Protein AF-A0A931PU52-F1 (afdb_monomer_lite)

Sequence (88 aa):
MSGLGKALLGLAVAAAAALSLLGPDAIRVEKPELARIFFWHFPCTIACTLLLFWGAWHSLRYLQTREPAADVRATSAIELSLLFGLLV

Structure (mmCIF, N/CA/C/O backbone):
data_AF-A0A931PU52-F1
#
_entry.id   AF-A0A931PU52-F1
#
loop_
_atom_site.group_PDB
_atom_site.id
_atom_site.type_symbol
_atom_site.label_atom_id
_atom_site.label_alt_id
_atom_site.label_comp_id
_atom_site.label_asym_id
_atom_site.label_entity_id
_atom_site.label_seq_id
_atom_site.pdbx_PDB_ins_code
_atom_site.Cartn_x
_atom_site.Cartn_y
_atom_site.Cartn_z
_atom_site.occupancy
_atom_site.B_iso_or_equiv
_atom_site.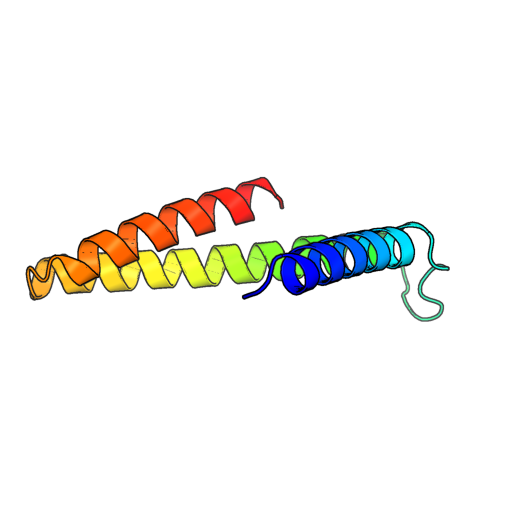auth_seq_id
_atom_site.auth_comp_id
_atom_site.auth_asym_id
_atom_site.auth_atom_id
_atom_site.pdbx_PDB_model_num
ATOM 1 N N . MET A 1 1 ? 4.949 -19.490 8.196 1.00 57.44 1 MET A N 1
ATOM 2 C CA . MET A 1 1 ? 5.772 -19.569 6.965 1.00 57.44 1 MET A CA 1
ATOM 3 C C . MET A 1 1 ? 7.172 -20.028 7.351 1.00 57.44 1 MET A C 1
ATOM 5 O O . MET A 1 1 ? 7.799 -19.358 8.165 1.00 57.44 1 MET A O 1
ATOM 9 N N . SER A 1 2 ? 7.617 -21.185 6.854 1.00 76.31 2 SER A N 1
ATOM 10 C CA . SER A 1 2 ? 8.943 -21.757 7.140 1.00 76.31 2 SER A CA 1
ATOM 11 C C . SER A 1 2 ? 10.079 -20.846 6.644 1.00 76.31 2 SER A C 1
ATOM 13 O O . SER A 1 2 ? 9.875 -20.031 5.742 1.00 76.31 2 SER A O 1
ATOM 15 N N . GLY A 1 3 ? 11.282 -20.975 7.219 1.00 82.00 3 GLY A N 1
ATOM 16 C CA . GLY A 1 3 ? 12.455 -20.179 6.817 1.00 82.00 3 GLY A CA 1
ATOM 17 C C . GLY A 1 3 ? 12.800 -20.307 5.327 1.00 82.00 3 GLY A C 1
ATOM 18 O O . GLY A 1 3 ? 13.153 -19.318 4.690 1.00 82.00 3 GLY A O 1
ATOM 19 N N . LEU A 1 4 ? 12.569 -21.490 4.748 1.00 86.44 4 LEU A N 1
ATOM 20 C CA . LEU A 1 4 ? 12.733 -21.762 3.319 1.00 86.44 4 LEU A CA 1
ATOM 21 C C . LEU A 1 4 ? 11.831 -20.875 2.443 1.00 86.44 4 LEU A C 1
ATOM 23 O O . LEU A 1 4 ? 12.275 -20.349 1.427 1.00 86.44 4 LEU A O 1
ATOM 27 N N . GLY A 1 5 ? 10.578 -20.657 2.857 1.00 84.62 5 GLY A N 1
ATOM 28 C CA . GLY A 1 5 ? 9.626 -19.847 2.092 1.00 84.62 5 GLY A CA 1
ATOM 29 C C . GLY A 1 5 ? 10.028 -18.373 2.011 1.00 84.62 5 GLY A C 1
ATOM 30 O O . GLY A 1 5 ? 9.872 -17.750 0.966 1.00 84.62 5 GLY A O 1
ATOM 31 N N . LYS A 1 6 ? 10.604 -17.822 3.087 1.00 84.81 6 LYS A N 1
ATOM 32 C CA . LYS A 1 6 ? 11.112 -16.439 3.099 1.00 84.81 6 LYS A CA 1
ATOM 33 C C . LYS A 1 6 ? 12.329 -16.281 2.187 1.00 84.81 6 LYS A C 1
ATOM 35 O O . LYS A 1 6 ? 12.416 -15.294 1.465 1.00 84.81 6 LYS A O 1
ATOM 40 N N . ALA A 1 7 ? 13.234 -17.263 2.198 1.00 88.00 7 ALA A N 1
ATOM 41 C CA . ALA A 1 7 ? 14.416 -17.259 1.342 1.00 88.00 7 ALA A CA 1
ATOM 42 C C . ALA A 1 7 ? 14.038 -17.323 -0.145 1.00 88.00 7 ALA A C 1
ATOM 44 O O . ALA A 1 7 ? 14.527 -16.516 -0.930 1.00 88.00 7 ALA A O 1
ATOM 45 N N . LEU A 1 8 ? 13.115 -18.217 -0.519 1.00 90.69 8 LEU A N 1
ATOM 46 C CA . LEU A 1 8 ? 12.614 -18.321 -1.893 1.00 90.69 8 LEU A CA 1
ATOM 47 C C . LEU A 1 8 ? 11.921 -17.039 -2.357 1.00 90.69 8 LEU A C 1
ATOM 49 O O . LEU A 1 8 ? 12.160 -16.593 -3.475 1.00 90.69 8 LEU A O 1
ATOM 53 N N . LEU A 1 9 ? 11.105 -16.424 -1.496 1.00 87.31 9 LEU A N 1
ATOM 54 C CA . LEU A 1 9 ? 10.460 -15.149 -1.805 1.00 87.31 9 LEU A CA 1
ATOM 55 C C . LEU A 1 9 ? 11.499 -14.047 -2.052 1.00 87.31 9 LEU A C 1
ATOM 57 O O . LEU A 1 9 ? 11.403 -13.338 -3.048 1.00 87.31 9 LEU A O 1
ATOM 61 N N . GLY A 1 10 ? 12.507 -13.926 -1.182 1.00 86.94 10 GLY A N 1
ATOM 62 C C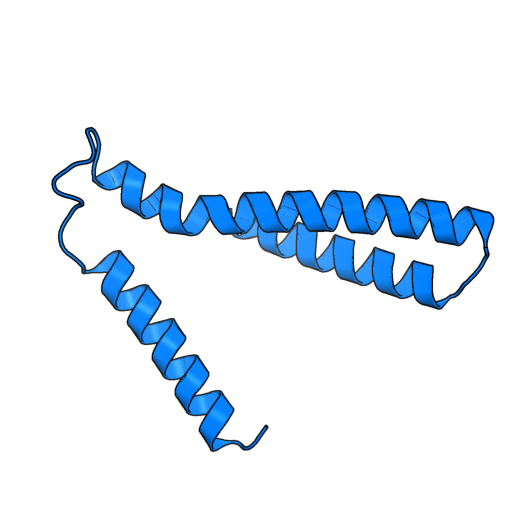A . GLY A 1 10 ? 13.580 -12.943 -1.351 1.00 86.94 10 GLY A CA 1
ATOM 63 C C . GLY A 1 10 ? 14.352 -13.138 -2.658 1.00 86.94 10 GLY A C 1
ATOM 64 O O . GLY A 1 10 ? 14.591 -12.175 -3.384 1.00 86.94 10 GLY A O 1
ATOM 65 N N . LEU A 1 11 ? 14.671 -14.390 -2.998 1.00 90.06 11 LEU A N 1
ATOM 66 C CA . LEU A 1 11 ? 15.347 -14.743 -4.250 1.00 90.06 11 LEU A CA 1
ATOM 67 C C . LEU A 1 11 ? 14.476 -14.426 -5.475 1.00 90.06 11 LEU A C 1
ATOM 69 O O . LEU A 1 11 ? 14.976 -13.887 -6.457 1.00 90.06 11 LEU A O 1
ATOM 73 N N . ALA A 1 12 ? 13.170 -14.695 -5.400 1.00 86.88 12 ALA A N 1
ATOM 74 C CA . ALA A 1 12 ? 12.221 -14.373 -6.462 1.00 86.88 12 ALA A CA 1
ATOM 75 C C . ALA A 1 12 ? 12.083 -12.858 -6.681 1.00 86.88 12 ALA A C 1
ATOM 77 O O . ALA A 1 12 ? 12.090 -12.408 -7.825 1.00 86.88 12 ALA A O 1
ATOM 78 N N . VAL A 1 13 ? 12.013 -12.064 -5.606 1.00 85.94 13 VAL A N 1
ATOM 79 C CA . VAL A 1 13 ? 11.970 -10.593 -5.692 1.00 85.94 13 VAL A CA 1
ATOM 80 C C . VAL A 1 13 ? 13.264 -10.047 -6.295 1.00 85.94 13 VAL A C 1
ATOM 82 O O . VAL A 1 13 ? 13.212 -9.222 -7.205 1.00 85.94 13 VAL A O 1
ATOM 85 N N . ALA A 1 14 ? 14.422 -10.543 -5.850 1.00 84.06 14 ALA A N 1
ATOM 86 C CA . ALA A 1 14 ? 15.717 -10.133 -6.391 1.00 84.06 14 ALA A CA 1
ATOM 87 C C . ALA A 1 14 ? 15.859 -10.497 -7.879 1.00 84.06 14 ALA A C 1
ATOM 89 O O . ALA A 1 14 ? 16.322 -9.681 -8.676 1.00 84.06 14 ALA A O 1
ATOM 90 N N . ALA A 1 15 ? 15.411 -11.693 -8.272 1.00 84.44 15 ALA A N 1
ATOM 91 C CA . ALA A 1 15 ? 15.402 -12.125 -9.664 1.00 84.44 15 ALA A CA 1
ATOM 92 C C . ALA A 1 15 ? 14.457 -11.271 -10.522 1.00 84.44 15 ALA A C 1
ATOM 94 O O . ALA A 1 15 ? 14.843 -10.855 -11.610 1.00 84.44 15 ALA A O 1
ATOM 95 N N . ALA A 1 16 ? 13.252 -10.954 -10.037 1.00 82.31 16 ALA A N 1
ATOM 96 C CA . ALA A 1 16 ? 12.311 -10.084 -10.743 1.00 82.31 16 ALA A CA 1
ATOM 97 C C . ALA A 1 16 ? 12.873 -8.665 -10.934 1.00 82.31 16 ALA A C 1
ATOM 99 O O . ALA A 1 16 ? 12.772 -8.107 -12.028 1.00 82.31 16 ALA A O 1
ATOM 100 N N . ALA A 1 17 ? 13.527 -8.111 -9.908 1.00 82.06 17 ALA A N 1
ATOM 101 C CA . ALA A 1 17 ? 14.222 -6.830 -10.001 1.00 82.06 17 ALA A CA 1
ATOM 102 C C . ALA A 1 17 ? 15.347 -6.870 -11.048 1.00 82.06 17 ALA A C 1
ATOM 104 O O . ALA A 1 17 ? 15.397 -6.022 -11.937 1.00 82.06 17 ALA A O 1
ATOM 105 N N . ALA A 1 18 ? 16.203 -7.896 -11.003 1.00 82.31 18 ALA A N 1
ATOM 106 C CA . ALA A 1 18 ? 17.295 -8.066 -11.958 1.00 82.31 18 ALA A CA 1
ATOM 107 C C . ALA A 1 18 ? 16.783 -8.236 -13.397 1.00 82.31 18 ALA A C 1
ATOM 109 O O . ALA A 1 18 ? 17.273 -7.567 -14.303 1.00 82.31 18 ALA A O 1
ATOM 110 N N . LEU A 1 19 ? 15.765 -9.073 -13.613 1.00 80.19 19 LEU A N 1
ATOM 111 C CA . LEU A 1 19 ? 15.164 -9.293 -14.931 1.00 80.19 19 LEU A CA 1
ATOM 112 C C . LEU A 1 19 ? 14.503 -8.027 -15.479 1.00 80.19 19 LEU A C 1
ATOM 114 O O . LEU A 1 19 ? 14.605 -7.760 -16.673 1.00 80.19 19 LEU A O 1
ATOM 118 N N . SER A 1 20 ? 13.871 -7.220 -14.627 1.00 76.19 20 SER A N 1
ATOM 119 C CA . SER A 1 20 ? 13.272 -5.962 -15.069 1.00 76.19 20 SER A CA 1
ATOM 120 C C . SER A 1 20 ? 14.304 -4.879 -15.401 1.00 76.19 20 SER A C 1
ATOM 122 O O . SER A 1 20 ? 14.007 -4.010 -16.219 1.00 76.19 20 SER A O 1
ATOM 124 N N . LEU A 1 21 ? 15.482 -4.898 -14.767 1.00 76.69 21 LEU A N 1
ATOM 125 C CA . LEU A 1 21 ? 16.541 -3.901 -14.977 1.00 76.69 21 LEU A CA 1
ATOM 126 C C . LEU A 1 21 ? 17.550 -4.304 -16.060 1.00 76.69 21 LEU A C 1
ATOM 128 O O . LEU A 1 21 ? 18.130 -3.432 -16.700 1.00 76.69 21 LEU A O 1
ATOM 132 N N . LEU A 1 22 ? 17.764 -5.601 -16.280 1.00 79.75 22 LEU A N 1
ATOM 133 C CA . LEU A 1 22 ? 18.725 -6.135 -17.256 1.00 79.75 22 LEU A CA 1
ATOM 134 C C . LEU A 1 22 ? 18.048 -6.708 -18.505 1.00 79.75 22 LEU A C 1
ATOM 136 O O . LEU A 1 22 ? 18.724 -6.980 -19.495 1.00 79.75 22 LEU A O 1
ATOM 140 N N . GLY A 1 23 ? 16.730 -6.912 -18.461 1.00 74.38 23 GLY A N 1
ATOM 141 C CA . GLY A 1 23 ? 15.957 -7.404 -19.593 1.00 74.38 23 GLY A CA 1
ATOM 142 C C . GLY A 1 23 ? 16.048 -6.467 -20.801 1.00 74.38 23 GLY A C 1
ATOM 143 O O . GLY A 1 23 ? 16.331 -5.279 -20.639 1.00 74.38 23 GLY A O 1
ATOM 144 N N . PRO A 1 24 ? 15.833 -6.981 -22.022 1.00 70.69 24 PRO A N 1
ATOM 145 C CA . PRO A 1 24 ? 15.827 -6.162 -23.226 1.00 70.69 24 PRO A CA 1
ATOM 146 C C . PRO A 1 24 ? 14.706 -5.120 -23.178 1.00 70.69 24 PRO A C 1
ATOM 148 O O . PRO A 1 24 ? 13.660 -5.329 -22.561 1.00 70.69 24 PRO A O 1
ATOM 151 N N . ASP A 1 25 ? 14.933 -3.996 -23.850 1.00 68.19 25 ASP A N 1
ATOM 152 C CA . ASP A 1 25 ? 13.950 -2.926 -23.960 1.00 68.19 25 ASP A CA 1
ATOM 153 C C . ASP A 1 25 ? 12.647 -3.402 -24.601 1.00 68.19 25 ASP A C 1
ATOM 155 O O . ASP A 1 25 ? 12.624 -4.263 -25.486 1.00 68.19 25 ASP A O 1
ATOM 159 N N . ALA A 1 26 ? 11.533 -2.835 -24.139 1.00 66.81 26 ALA A N 1
ATOM 160 C CA . ALA A 1 26 ? 10.218 -3.213 -24.621 1.00 66.81 26 ALA A CA 1
ATOM 161 C C . ALA A 1 26 ? 10.069 -2.832 -26.105 1.00 66.81 26 ALA A C 1
ATOM 163 O O . ALA A 1 26 ? 9.892 -1.668 -26.448 1.00 66.81 26 ALA A O 1
ATOM 164 N N . ILE A 1 27 ? 10.077 -3.843 -26.980 1.00 61.81 27 ILE A N 1
ATOM 165 C CA . ILE A 1 27 ? 10.108 -3.724 -28.454 1.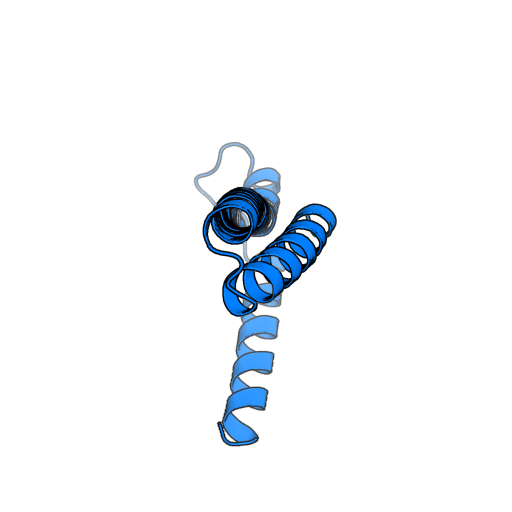00 61.81 27 ILE A CA 1
ATOM 166 C C . ILE A 1 27 ? 8.902 -2.939 -29.026 1.00 61.81 27 ILE A C 1
ATOM 168 O O . ILE A 1 27 ? 8.912 -2.526 -30.180 1.00 61.81 27 ILE A O 1
ATOM 172 N N . ARG A 1 28 ? 7.840 -2.732 -28.234 1.00 67.81 28 ARG A N 1
ATOM 173 C CA . ARG A 1 28 ? 6.573 -2.108 -28.662 1.00 67.81 28 ARG A CA 1
ATOM 174 C C . ARG A 1 28 ? 6.244 -0.786 -27.964 1.00 67.81 28 ARG A C 1
ATOM 176 O O . ARG A 1 28 ? 5.124 -0.305 -28.116 1.00 67.81 28 ARG A O 1
ATOM 183 N N . VAL A 1 29 ? 7.163 -0.219 -27.183 1.00 66.88 29 VAL A N 1
ATOM 184 C CA . VAL A 1 29 ? 6.935 1.062 -26.498 1.00 66.88 29 VAL A CA 1
ATOM 185 C C . VAL A 1 29 ? 7.701 2.161 -27.222 1.00 66.88 29 VAL A C 1
ATOM 187 O O . VAL A 1 29 ? 8.885 2.014 -27.493 1.00 66.88 29 VAL A O 1
ATOM 190 N N . GLU A 1 30 ? 7.019 3.271 -27.508 1.00 70.62 30 GLU A N 1
ATOM 191 C CA . GLU A 1 30 ? 7.571 4.430 -28.226 1.00 70.62 30 GLU A CA 1
ATOM 192 C C . GLU A 1 30 ? 8.799 5.037 -27.521 1.00 70.62 30 GLU A C 1
ATOM 194 O O . GLU A 1 30 ? 9.700 5.557 -28.173 1.00 70.62 30 GLU A O 1
ATOM 199 N N . LYS A 1 31 ? 8.854 4.922 -26.185 1.00 74.50 31 LYS A N 1
ATOM 200 C CA . LYS A 1 31 ? 9.995 5.291 -25.334 1.00 74.50 31 LYS A CA 1
ATOM 201 C C . LYS A 1 31 ? 10.336 4.152 -24.363 1.00 74.50 31 LYS A C 1
ATOM 203 O O . LYS A 1 31 ? 9.748 4.079 -23.277 1.00 74.50 31 LYS A O 1
ATOM 208 N N . PRO A 1 32 ? 11.236 3.233 -24.738 1.00 69.38 32 PRO A N 1
ATOM 209 C CA . PRO A 1 32 ? 11.529 2.041 -23.947 1.00 69.38 32 PRO A CA 1
ATOM 210 C C . PRO A 1 32 ? 12.141 2.351 -22.575 1.00 69.38 32 PRO A C 1
ATOM 212 O O . PRO A 1 32 ? 11.826 1.651 -21.608 1.00 69.38 32 PRO A O 1
ATOM 215 N N . GLU A 1 33 ? 12.929 3.426 -22.441 1.00 71.00 33 GLU A N 1
ATOM 216 C CA . GLU A 1 33 ? 13.462 3.841 -21.137 1.00 71.00 33 GLU A CA 1
ATOM 217 C C . GLU A 1 33 ? 12.363 4.238 -20.132 1.00 71.00 33 GLU A C 1
ATOM 219 O O . GLU A 1 33 ? 12.463 3.937 -18.940 1.00 71.00 33 GLU A O 1
ATOM 224 N N . LEU A 1 34 ? 11.270 4.844 -20.607 1.00 73.44 34 LEU A N 1
ATOM 225 C CA . LEU A 1 34 ? 10.135 5.253 -19.772 1.00 73.44 34 LEU A CA 1
ATOM 226 C C . LEU A 1 34 ? 9.293 4.061 -19.315 1.00 73.44 34 LEU A C 1
ATOM 228 O O . LEU A 1 34 ? 8.778 4.077 -18.197 1.00 73.44 34 LEU A O 1
ATOM 232 N N . ALA A 1 35 ? 9.183 3.012 -20.137 1.00 75.50 35 ALA A N 1
ATOM 233 C CA . ALA A 1 35 ? 8.458 1.801 -19.756 1.00 75.50 35 ALA A CA 1
ATOM 234 C C . ALA A 1 35 ? 9.050 1.157 -18.500 1.00 75.50 35 ALA A C 1
ATOM 236 O O . ALA A 1 35 ? 8.300 0.787 -17.598 1.00 75.50 35 ALA A O 1
ATOM 237 N N . ARG A 1 36 ? 10.383 1.063 -18.408 1.00 72.31 36 ARG A N 1
ATOM 238 C CA . ARG A 1 36 ? 11.057 0.469 -17.241 1.00 72.31 36 ARG A CA 1
ATOM 239 C C . ARG A 1 36 ? 10.730 1.224 -15.955 1.00 72.31 36 ARG A C 1
ATOM 241 O O . ARG A 1 36 ? 10.383 0.599 -14.960 1.00 72.31 36 ARG A O 1
ATOM 248 N N . ILE A 1 37 ? 10.797 2.555 -15.992 1.00 76.06 37 ILE A N 1
ATOM 249 C CA . ILE A 1 37 ? 10.477 3.408 -14.839 1.00 76.06 37 ILE A CA 1
ATOM 250 C C . ILE A 1 37 ? 9.004 3.244 -14.459 1.00 76.06 37 ILE A C 1
ATOM 252 O O . ILE A 1 37 ? 8.689 3.041 -13.289 1.00 76.06 37 ILE A O 1
ATOM 256 N N . PHE A 1 38 ? 8.104 3.257 -15.445 1.00 80.44 38 PHE A N 1
ATOM 257 C CA . PHE A 1 38 ? 6.669 3.112 -15.220 1.00 80.44 38 PHE A CA 1
ATOM 258 C C . PHE A 1 38 ? 6.316 1.801 -14.499 1.00 80.44 38 PHE A C 1
ATOM 260 O O . PHE A 1 38 ? 5.512 1.821 -13.571 1.00 80.44 38 PHE A O 1
ATOM 267 N N . PHE A 1 39 ? 6.952 0.675 -14.846 1.00 79.25 39 PHE A N 1
ATOM 268 C CA . PHE A 1 39 ? 6.683 -0.613 -14.190 1.00 79.25 39 PHE A CA 1
ATOM 269 C C . PHE A 1 39 ? 7.032 -0.649 -12.696 1.00 79.25 39 PHE A C 1
ATOM 271 O O . PHE A 1 39 ? 6.391 -1.396 -11.958 1.00 79.25 39 PHE A O 1
ATOM 278 N N . TRP A 1 40 ? 7.995 0.153 -12.239 1.00 79.31 40 TRP A N 1
ATOM 279 C CA . TRP A 1 40 ? 8.378 0.219 -10.822 1.00 79.31 40 TRP A CA 1
ATOM 280 C C . TRP A 1 40 ? 7.695 1.365 -10.074 1.00 79.31 40 TRP A C 1
ATOM 282 O O . TRP A 1 40 ? 7.275 1.192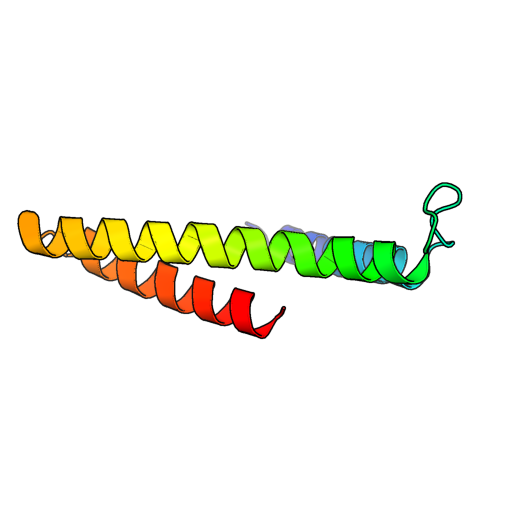 -8.934 1.00 79.31 40 TRP A O 1
ATOM 292 N N . HIS A 1 41 ? 7.518 2.512 -10.725 1.00 84.25 41 HIS A N 1
ATOM 293 C CA . HIS A 1 41 ? 6.927 3.707 -10.125 1.00 84.25 41 HIS A CA 1
ATOM 294 C C . HIS A 1 41 ? 5.391 3.631 -10.031 1.00 84.25 41 HIS A C 1
ATOM 296 O O . HIS A 1 41 ? 4.785 4.055 -9.043 1.00 84.25 41 HIS A O 1
ATOM 302 N N . PHE A 1 42 ? 4.727 3.070 -11.046 1.00 86.19 42 PHE A N 1
ATOM 303 C CA . PHE A 1 42 ? 3.263 3.066 -11.124 1.00 86.19 42 PHE A CA 1
ATOM 304 C C . PHE A 1 42 ? 2.586 2.196 -10.045 1.00 86.19 42 PHE A C 1
ATOM 306 O O . PHE A 1 42 ? 1.619 2.649 -9.432 1.00 86.19 42 PHE A O 1
ATOM 313 N N . PRO A 1 43 ? 3.088 0.991 -9.707 1.00 88.12 43 PRO A N 1
ATOM 314 C CA . PRO A 1 43 ? 2.538 0.233 -8.584 1.00 88.12 43 PRO A CA 1
ATOM 315 C C . PRO A 1 43 ? 2.689 0.961 -7.241 1.00 88.12 43 PRO A C 1
ATOM 317 O O . PRO A 1 43 ? 1.762 0.943 -6.432 1.00 88.12 43 PRO A O 1
ATOM 320 N N . CYS A 1 44 ? 3.823 1.635 -7.016 1.00 89.75 44 CYS A N 1
ATOM 321 C CA . CYS A 1 44 ? 4.078 2.390 -5.788 1.00 89.75 44 CYS A CA 1
ATOM 322 C C . CYS A 1 44 ? 3.132 3.593 -5.652 1.00 89.75 44 CYS A C 1
ATOM 324 O O . CYS A 1 44 ? 2.533 3.774 -4.593 1.00 89.75 44 CYS A O 1
ATOM 326 N N . THR A 1 45 ? 2.912 4.367 -6.722 1.00 89.50 45 THR A N 1
ATOM 327 C CA . THR A 1 45 ? 1.940 5.483 -6.711 1.00 89.50 45 THR A CA 1
ATOM 328 C C . THR A 1 45 ? 0.508 5.008 -6.452 1.00 89.50 45 THR A C 1
ATOM 330 O O . THR A 1 45 ? -0.205 5.620 -5.649 1.00 89.50 45 THR A O 1
ATOM 333 N N . ILE A 1 46 ? 0.085 3.896 -7.066 1.00 93.81 46 ILE A N 1
ATOM 334 C CA . ILE A 1 46 ? -1.233 3.295 -6.806 1.00 93.81 46 ILE A CA 1
ATOM 335 C C . ILE A 1 46 ? -1.349 2.865 -5.340 1.00 93.81 46 ILE A C 1
ATOM 337 O O . ILE A 1 46 ? -2.328 3.217 -4.678 1.00 93.81 46 ILE A O 1
ATOM 341 N N . ALA A 1 47 ? -0.357 2.136 -4.818 1.00 94.44 47 ALA A N 1
ATOM 342 C CA . ALA A 1 47 ? -0.357 1.675 -3.432 1.00 94.44 47 ALA A CA 1
ATOM 343 C C . ALA A 1 47 ? -0.402 2.851 -2.447 1.00 94.44 47 ALA A C 1
ATOM 345 O O . ALA A 1 47 ? -1.239 2.858 -1.545 1.00 94.44 47 ALA A O 1
ATOM 346 N N . CYS A 1 48 ? 0.435 3.869 -2.667 1.00 95.38 48 CYS A N 1
ATOM 347 C CA . CYS A 1 48 ? 0.455 5.104 -1.887 1.00 95.38 48 CYS A CA 1
ATOM 348 C C . CYS A 1 48 ? -0.933 5.754 -1.837 1.00 95.38 48 CYS A C 1
ATOM 350 O O . CYS A 1 48 ? -1.443 6.040 -0.751 1.00 95.38 48 CYS A O 1
ATOM 352 N N . THR A 1 49 ? -1.572 5.905 -3.000 1.00 95.56 49 THR A N 1
ATOM 353 C CA . THR A 1 49 ? -2.884 6.550 -3.138 1.00 95.56 49 THR A CA 1
ATOM 354 C C . THR A 1 49 ? -3.974 5.765 -2.411 1.00 95.56 49 THR A C 1
ATOM 356 O O . THR A 1 49 ? -4.714 6.330 -1.606 1.00 95.56 49 THR A O 1
ATOM 359 N N . LEU A 1 50 ? -4.063 4.452 -2.646 1.00 97.38 50 LEU A N 1
ATOM 360 C CA . LEU A 1 50 ? -5.064 3.599 -2.001 1.00 97.38 50 LEU A CA 1
ATOM 361 C C . LEU A 1 50 ? -4.913 3.600 -0.479 1.00 97.38 50 LEU A C 1
ATOM 363 O O . LEU A 1 50 ? -5.908 3.724 0.234 1.00 97.38 50 LEU A O 1
ATOM 367 N N . LEU A 1 51 ? -3.680 3.499 0.018 1.00 97.25 51 LEU A N 1
ATOM 368 C CA . LEU A 1 51 ? -3.393 3.511 1.450 1.00 97.25 51 LEU A CA 1
ATOM 369 C C . LEU A 1 51 ? -3.698 4.868 2.089 1.00 97.25 51 LEU A C 1
ATOM 371 O O . LEU A 1 51 ? -4.213 4.900 3.206 1.00 97.25 51 LEU A O 1
ATOM 375 N N . LEU A 1 52 ? -3.465 5.972 1.376 1.00 96.94 52 LEU A N 1
ATOM 376 C CA . LEU A 1 52 ? -3.812 7.310 1.851 1.00 96.94 52 LEU A CA 1
ATOM 377 C C . LEU A 1 52 ? -5.328 7.455 2.047 1.00 96.94 52 LEU A C 1
ATOM 379 O O . LEU A 1 52 ? -5.783 7.869 3.115 1.00 96.94 52 LEU A O 1
ATOM 383 N N . PHE A 1 53 ? -6.119 7.054 1.046 1.00 97.75 53 PHE A N 1
ATOM 384 C CA . PHE A 1 53 ? -7.583 7.065 1.145 1.00 97.75 53 PHE A CA 1
ATOM 385 C C . PHE A 1 53 ? -8.094 6.102 2.220 1.00 97.75 53 PHE A C 1
ATOM 387 O O . PHE A 1 53 ? -9.015 6.439 2.966 1.00 97.75 53 PHE A O 1
ATOM 394 N N . TRP A 1 54 ? -7.483 4.922 2.333 1.00 97.50 54 TRP A N 1
ATOM 395 C CA . TRP A 1 54 ? -7.825 3.940 3.359 1.00 97.50 54 TRP A CA 1
ATOM 396 C C . TRP A 1 54 ? -7.557 4.471 4.771 1.00 97.50 54 TRP A C 1
ATOM 398 O O . TRP A 1 54 ? -8.403 4.327 5.658 1.00 97.50 54 TRP A O 1
ATOM 408 N N . GLY A 1 55 ? -6.413 5.131 4.968 1.00 97.31 55 GLY A N 1
ATOM 409 C CA . GLY A 1 55 ? -6.062 5.809 6.211 1.00 97.31 55 GLY A CA 1
ATOM 410 C C . GLY A 1 55 ? -7.087 6.878 6.572 1.00 97.31 55 GLY A C 1
ATOM 411 O O . GLY A 1 55 ? -7.664 6.825 7.656 1.00 97.31 55 GLY A O 1
ATOM 412 N N . ALA A 1 56 ? -7.405 7.770 5.629 1.00 97.38 56 ALA A N 1
ATOM 413 C CA . ALA A 1 56 ? -8.404 8.821 5.824 1.00 97.38 56 ALA A CA 1
ATOM 414 C C . ALA A 1 56 ? -9.791 8.263 6.196 1.00 97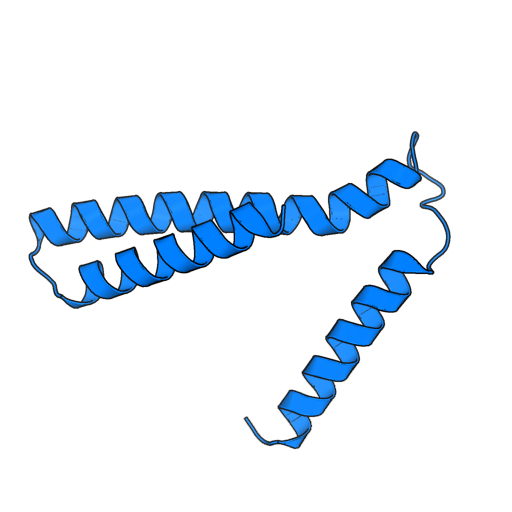.38 56 ALA A C 1
ATOM 416 O O . ALA A 1 56 ? -10.421 8.739 7.143 1.00 97.38 56 ALA A O 1
ATOM 417 N N . TRP A 1 57 ? -10.253 7.218 5.501 1.00 97.50 57 TRP A N 1
ATOM 418 C CA . TRP A 1 57 ? -11.518 6.546 5.809 1.00 97.50 57 TRP A CA 1
ATOM 419 C C . TRP A 1 57 ? -11.539 5.981 7.234 1.00 97.50 57 TRP A C 1
ATOM 421 O O . TRP A 1 57 ? -12.505 6.179 7.976 1.00 97.50 57 TRP A O 1
ATOM 431 N N . HIS A 1 58 ? -10.467 5.301 7.646 1.00 97.56 58 HIS A N 1
ATOM 432 C CA . HIS A 1 58 ? -10.375 4.731 8.987 1.00 97.56 58 HIS A CA 1
ATOM 433 C C . HIS A 1 58 ? -10.228 5.790 10.084 1.00 97.56 58 HIS A C 1
ATOM 435 O O . HIS A 1 58 ? -10.824 5.613 11.148 1.00 97.56 58 HIS A O 1
ATOM 441 N N . SER A 1 59 ? -9.549 6.909 9.820 1.00 96.75 59 SER A N 1
ATOM 442 C CA . SER A 1 59 ? -9.524 8.061 10.729 1.00 96.75 59 SER A CA 1
ATOM 443 C C . SER A 1 59 ? -10.926 8.638 10.937 1.00 96.75 59 SER A C 1
ATOM 445 O O . SER A 1 59 ? -11.342 8.843 12.077 1.00 96.75 59 SER A O 1
ATOM 447 N N . LEU A 1 60 ? -11.702 8.830 9.862 1.00 97.56 60 LEU A N 1
ATOM 448 C CA . LEU A 1 60 ? -13.094 9.290 9.962 1.00 97.56 60 LEU A CA 1
ATOM 449 C C . LEU A 1 60 ? -13.963 8.297 10.741 1.00 97.56 60 LEU A C 1
ATOM 451 O O . LEU A 1 60 ? -14.715 8.687 11.637 1.00 97.56 60 LEU A O 1
ATOM 455 N N . ARG A 1 61 ? -13.825 7.000 10.448 1.00 96.00 61 ARG A N 1
ATOM 456 C CA . ARG A 1 61 ? -14.543 5.944 11.168 1.00 96.00 61 ARG A CA 1
ATOM 457 C C . ARG A 1 61 ? -14.180 5.918 12.652 1.00 96.00 61 ARG A C 1
ATOM 459 O O . ARG A 1 61 ? -15.070 5.716 13.477 1.00 96.00 61 ARG A O 1
ATOM 466 N N . TYR A 1 62 ? -12.915 6.125 13.015 1.00 97.19 62 TYR A N 1
ATOM 467 C CA . TYR A 1 62 ? -12.499 6.201 14.416 1.00 97.19 62 TYR A CA 1
ATOM 468 C C . TYR A 1 62 ? -13.162 7.378 15.140 1.00 97.19 62 TYR A C 1
ATOM 470 O O . TYR A 1 62 ? -13.681 7.200 16.241 1.00 97.19 62 TYR A O 1
ATOM 478 N N . LEU A 1 63 ? -13.243 8.551 14.505 1.00 96.94 63 LEU A N 1
ATOM 479 C CA . LEU A 1 63 ? -13.921 9.714 15.090 1.00 96.94 63 LEU A CA 1
ATOM 480 C C . LEU A 1 63 ? -15.407 9.443 15.382 1.00 96.94 63 LEU A C 1
ATOM 482 O O . LEU A 1 63 ? -15.929 9.932 16.384 1.00 96.94 63 LEU A O 1
ATOM 486 N N . GLN A 1 64 ? -16.065 8.636 14.545 1.00 97.00 64 GLN A N 1
ATOM 487 C CA . GLN A 1 64 ? -17.475 8.265 14.698 1.00 97.00 64 GLN A CA 1
ATOM 488 C C . GLN A 1 64 ? -17.704 7.131 15.707 1.00 97.00 64 GLN A C 1
ATOM 490 O O . GLN A 1 64 ? -18.646 7.181 16.491 1.00 97.00 64 GLN A O 1
ATOM 495 N N . THR A 1 65 ? -16.866 6.093 15.675 1.00 96.38 65 THR A N 1
ATOM 496 C CA . THR A 1 65 ? -17.097 4.834 16.413 1.00 96.38 65 THR A CA 1
ATOM 497 C C . THR A 1 65 ? -16.287 4.716 17.697 1.00 96.38 65 THR A C 1
ATOM 499 O O . THR A 1 65 ? -16.622 3.900 18.551 1.00 96.38 65 THR A O 1
ATOM 502 N N . ARG A 1 66 ? -15.209 5.501 17.833 1.00 95.56 66 ARG A N 1
ATOM 503 C CA . ARG A 1 66 ? -14.194 5.390 18.894 1.00 95.56 66 ARG A CA 1
ATOM 504 C C . ARG A 1 66 ? -13.575 3.990 19.008 1.00 95.56 66 ARG A C 1
ATOM 506 O O . ARG A 1 66 ? -13.033 3.638 20.049 1.00 95.56 66 ARG A O 1
ATOM 513 N N . GLU A 1 67 ? -13.630 3.198 17.935 1.00 96.31 67 GLU A N 1
ATOM 514 C CA . GLU A 1 67 ? -13.078 1.844 17.881 1.00 96.31 67 GLU A CA 1
ATOM 515 C C . GLU A 1 67 ? -11.540 1.891 17.749 1.00 96.31 67 GLU A C 1
ATOM 517 O O . GLU A 1 67 ? -11.045 2.308 16.699 1.00 96.31 67 GLU A O 1
ATOM 522 N N . PRO A 1 68 ? -10.753 1.413 18.734 1.00 95.50 68 PRO A N 1
ATOM 523 C CA . PRO A 1 68 ? -9.287 1.511 18.693 1.00 95.50 68 PRO A CA 1
ATOM 524 C C . PRO A 1 68 ? -8.657 0.806 17.484 1.00 95.50 68 PRO A C 1
ATOM 526 O O . PRO A 1 68 ? -7.630 1.230 16.962 1.00 95.50 68 PRO A O 1
ATOM 529 N N . ALA A 1 69 ? -9.294 -0.259 16.987 1.00 96.06 69 ALA A N 1
ATOM 530 C CA . ALA A 1 69 ? -8.829 -0.972 15.803 1.00 96.06 69 ALA A CA 1
ATOM 531 C C . ALA A 1 69 ? -8.848 -0.099 14.535 1.00 96.06 69 ALA A C 1
ATOM 533 O O . ALA A 1 69 ? -8.035 -0.317 13.636 1.00 96.06 69 ALA A O 1
ATOM 534 N N . ALA A 1 70 ? -9.755 0.882 14.445 1.00 94.69 70 ALA A N 1
ATOM 535 C CA . ALA A 1 70 ? -9.791 1.814 13.323 1.00 94.69 70 ALA A CA 1
ATOM 536 C C . ALA A 1 70 ? -8.603 2.789 13.362 1.00 94.69 70 ALA A C 1
ATOM 538 O O . ALA A 1 70 ? -8.023 3.055 12.314 1.00 94.69 70 ALA A O 1
ATOM 539 N N . ASP A 1 71 ? -8.195 3.238 14.549 1.00 96.56 71 ASP A N 1
ATOM 540 C CA . ASP A 1 71 ? -7.050 4.138 14.735 1.00 96.56 71 ASP A CA 1
ATOM 541 C C . ASP A 1 71 ? -5.714 3.465 14.376 1.00 96.56 71 ASP A C 1
ATOM 543 O O . ASP A 1 71 ? -4.915 4.000 13.604 1.00 96.56 71 ASP A O 1
ATOM 547 N N . VAL A 1 72 ? -5.520 2.219 14.827 1.00 97.25 72 VAL A N 1
ATOM 548 C CA . VAL A 1 72 ? -4.333 1.420 14.472 1.00 97.25 72 VAL A CA 1
ATOM 549 C C . VAL A 1 72 ? -4.251 1.206 12.959 1.00 97.25 72 VAL A C 1
ATOM 551 O O . VAL A 1 72 ? -3.199 1.411 12.357 1.00 97.25 72 VAL A O 1
ATOM 554 N N . ARG A 1 73 ? -5.370 0.841 12.317 1.00 96.62 73 ARG A N 1
ATOM 555 C CA . ARG A 1 73 ? -5.422 0.658 10.856 1.00 96.62 73 ARG A CA 1
ATOM 556 C C . ARG A 1 73 ? -5.141 1.953 10.104 1.00 96.62 73 ARG A C 1
ATOM 558 O O . ARG A 1 73 ? -4.464 1.901 9.081 1.00 96.62 73 ARG A O 1
ATOM 565 N N . ALA A 1 74 ? -5.655 3.083 10.590 1.00 97.25 74 ALA A N 1
ATOM 566 C CA . ALA A 1 74 ? -5.396 4.382 9.989 1.00 97.25 74 ALA A CA 1
ATOM 567 C C . ALA A 1 74 ? -3.903 4.722 10.045 1.00 97.25 74 ALA A C 1
ATOM 569 O O . ALA A 1 74 ? -3.310 5.023 9.013 1.00 97.25 74 ALA A O 1
ATOM 570 N N . THR A 1 75 ? -3.284 4.580 11.219 1.00 97.62 75 THR A N 1
ATOM 571 C CA . THR A 1 75 ? -1.857 4.869 11.424 1.00 97.62 75 THR A CA 1
ATOM 572 C C . THR A 1 75 ? -0.977 4.003 10.523 1.00 97.62 75 THR A C 1
ATOM 574 O O . THR A 1 75 ? -0.187 4.537 9.747 1.00 97.62 75 THR A O 1
ATOM 577 N N . SER A 1 76 ? -1.178 2.680 10.524 1.00 97.62 76 SER A N 1
ATOM 578 C CA . SER A 1 76 ? -0.405 1.775 9.661 1.00 97.62 76 SER A CA 1
ATOM 579 C C . SER A 1 76 ? -0.602 2.065 8.170 1.00 97.62 76 SER A C 1
ATOM 581 O O . SER A 1 76 ? 0.348 1.972 7.396 1.00 97.62 76 SER A O 1
ATOM 583 N N . ALA A 1 77 ? -1.818 2.422 7.743 1.00 97.25 77 ALA A N 1
ATOM 584 C CA . ALA A 1 77 ? -2.076 2.771 6.348 1.00 97.25 77 ALA A CA 1
ATOM 585 C C . ALA A 1 77 ? -1.346 4.059 5.939 1.00 97.25 77 ALA A C 1
ATOM 587 O O . ALA A 1 77 ? -0.760 4.101 4.860 1.00 97.25 77 ALA A O 1
ATOM 588 N N . ILE A 1 78 ? -1.323 5.079 6.803 1.00 97.50 78 ILE A N 1
ATOM 589 C CA . ILE A 1 78 ? -0.612 6.337 6.540 1.00 97.50 78 ILE A CA 1
ATOM 590 C C . ILE A 1 78 ? 0.907 6.132 6.518 1.00 97.50 78 ILE A C 1
ATOM 592 O O . ILE A 1 78 ? 1.568 6.637 5.613 1.00 97.50 78 ILE A O 1
ATOM 596 N N . GLU A 1 79 ? 1.466 5.354 7.446 1.00 97.06 79 GLU A N 1
ATOM 597 C CA . GLU A 1 79 ? 2.899 5.025 7.447 1.00 97.06 79 GLU A CA 1
ATOM 598 C C . GLU A 1 79 ? 3.313 4.269 6.177 1.00 97.06 79 GLU A C 1
ATOM 600 O O . GLU A 1 79 ? 4.305 4.618 5.536 1.00 97.06 79 GLU A O 1
ATOM 605 N N . LEU A 1 80 ? 2.528 3.267 5.764 1.00 96.31 80 LEU A N 1
ATOM 606 C CA . LEU A 1 80 ? 2.783 2.541 4.519 1.00 96.31 80 LEU A CA 1
ATOM 607 C C . LEU A 1 80 ? 2.610 3.445 3.293 1.00 96.31 80 LEU A C 1
ATOM 609 O O . LEU A 1 80 ? 3.415 3.370 2.368 1.00 96.31 80 LEU A O 1
ATOM 613 N N . SER A 1 81 ? 1.597 4.315 3.285 1.00 95.88 81 SER A N 1
ATOM 614 C CA . SER A 1 81 ? 1.394 5.303 2.221 1.00 95.88 81 SER A CA 1
ATOM 615 C C . SER A 1 81 ? 2.614 6.212 2.073 1.00 95.88 81 SER A C 1
ATOM 617 O O . SER A 1 81 ? 3.122 6.370 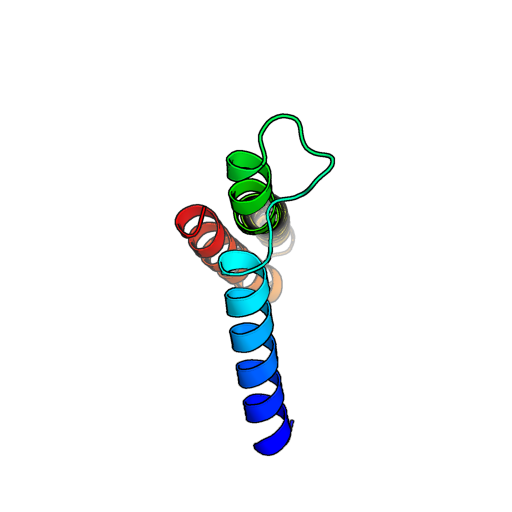0.964 1.00 95.88 81 SER A O 1
ATOM 619 N N . LEU A 1 82 ? 3.154 6.719 3.187 1.00 95.94 82 LEU A N 1
ATOM 620 C CA . LEU A 1 82 ? 4.367 7.535 3.198 1.00 95.94 82 LEU A CA 1
ATOM 621 C C . LEU A 1 82 ? 5.568 6.778 2.618 1.00 95.94 82 LEU A C 1
ATOM 623 O O . LEU A 1 82 ? 6.293 7.331 1.792 1.00 95.94 82 LEU A O 1
ATOM 627 N N . LEU A 1 83 ? 5.762 5.512 3.007 1.00 94.94 83 LEU A N 1
ATOM 628 C CA . LEU A 1 83 ? 6.841 4.682 2.465 1.00 94.94 83 LEU A CA 1
ATOM 629 C C . LEU A 1 83 ? 6.718 4.513 0.947 1.00 94.94 83 LEU A C 1
ATOM 631 O O . LEU A 1 83 ? 7.696 4.715 0.232 1.00 94.94 83 LEU A O 1
ATOM 635 N N . PHE A 1 84 ? 5.526 4.195 0.437 1.00 91.88 84 PHE A N 1
ATOM 636 C CA . PHE A 1 84 ? 5.312 4.069 -1.008 1.00 91.88 84 PHE A CA 1
ATOM 637 C C . PHE A 1 84 ? 5.427 5.402 -1.751 1.00 91.88 84 PHE A C 1
ATOM 639 O O . PHE A 1 84 ? 5.880 5.410 -2.892 1.00 91.88 84 PHE A O 1
ATOM 646 N N . GLY A 1 85 ? 5.053 6.516 -1.120 1.00 89.88 85 GLY A N 1
ATOM 647 C CA . GLY A 1 85 ? 5.247 7.856 -1.673 1.00 89.88 85 GLY A CA 1
ATOM 648 C C . GLY A 1 85 ? 6.717 8.268 -1.759 1.00 89.88 85 GLY A C 1
ATOM 649 O O . GLY A 1 85 ? 7.074 9.020 -2.656 1.00 89.88 85 GLY A O 1
ATOM 650 N N . LEU A 1 86 ? 7.571 7.761 -0.866 1.00 90.00 86 LEU A N 1
ATOM 651 C CA . LEU A 1 86 ? 9.010 8.044 -0.865 1.00 90.00 86 LEU A CA 1
ATOM 652 C C . LEU A 1 86 ? 9.804 7.141 -1.821 1.00 90.00 86 LEU A C 1
ATOM 654 O O . LEU A 1 86 ? 10.883 7.514 -2.268 1.00 90.00 86 LEU A O 1
ATOM 658 N N . LEU A 1 87 ? 9.280 5.950 -2.121 1.00 82.69 87 LEU A N 1
ATOM 659 C CA . LEU A 1 87 ? 9.846 5.009 -3.098 1.00 82.69 87 LEU A CA 1
ATOM 660 C C . LEU A 1 87 ? 9.500 5.357 -4.555 1.00 82.69 87 LEU A C 1
ATOM 662 O O . LEU A 1 87 ? 9.924 4.648 -5.469 1.00 82.69 87 LEU A O 1
ATOM 666 N N . VAL A 1 88 ? 8.690 6.396 -4.747 1.00 71.25 88 VAL A N 1
ATOM 667 C CA . VAL A 1 88 ? 8.221 6.896 -6.039 1.00 71.25 88 VAL A CA 1
ATOM 668 C C . VAL A 1 88 ? 9.226 7.848 -6.665 1.00 71.25 88 VAL A C 1
ATOM 670 O O . VAL A 1 88 ? 9.770 8.708 -5.945 1.00 71.25 88 VAL A O 1
#

Secondary structure (DSSP, 8-state):
--HHHHHHHHHHHHHHHHHHHHSPP-TT-SSHHHHHHHHHHHHHHHHHHHHHHHHHHHHHHHHHH--HHHHHHHHHHHHHHHHHHH--

Radius of gyration: 18.05 Å; chains: 1; bounding box: 36×32×48 Å

Organism: Fimbriimonas ginsengisoli (NCBI:txid1005039)

Foldseek 3Di:
DDPVVVVVVVVVVVVVVCCLVVPDFDPPDPDSVVVSVCVQLVVLQVLLVVLQVQLVVLVVVCVVPVDVVSNVSNVVSNVSSVVSVVSD

pLDDT: mean 86.9, std 10.5, range [57.44, 97.75]